Protein AF-X0WVF4-F1 (afdb_monomer)

Foldseek 3Di:
DQVLCVVLVHDQPFEKAKEKEWDPVVVVVCVVCVVVCCVNRVYPYYHYDDDDPPWRWDWDADPNIIMIMTIDTDDD

Solvent-accessible surface area (backbone atoms only — not comparable to full-atom values): 4427 Å² total; per-residue (Å²): 108,67,66,52,41,54,73,67,70,50,58,94,84,48,45,24,39,35,27,35,38,55,54,73,69,53,53,48,50,55,61,74,42,37,68,57,53,24,64,76,54,41,28,83,46,83,43,83,41,81,66,59,92,88,37,52,67,48,78,47,71,56,100,84,43,64,30,39,40,20,44,28,75,64,81,130

Organism: NCBI:txid412755

pLDDT: mean 90.44, std 5.13, range [57.47, 95.12]

Radius of gyration: 11.57 Å; Cα contacts (8 Å, |Δi|>4): 129; chains: 1; bounding box: 27×25×36 Å

Nearest PDB structures (foldseek):
  8c8v-assembly1_A  TM=8.410E-01  e=1.056E-04  Priestia megaterium NBRC 15308 = ATCC 14581
  8c8w-assembly1_A  TM=8.409E-01  e=1.814E-04  Priestia megaterium
  8c8u-assembly1_A  TM=7.653E-01  e=1.130E-04  Priestia megaterium
  8c9d-assembly1_A  TM=8.366E-01  e=3.567E-04  Priestia megaterium
  8wnd-assembly1_A  TM=7.934E-01  e=1.052E-03  Saccharomyces cerevisiae

Structure (mmCIF, N/CA/C/O backbone):
data_AF-X0WVF4-F1
#
_entry.id   AF-X0WVF4-F1
#
loop_
_atom_site.group_PDB
_atom_site.id
_atom_site.type_symbol
_atom_site.label_atom_id
_atom_site.label_alt_id
_atom_site.label_comp_id
_atom_site.label_asym_id
_atom_site.label_entity_id
_atom_site.label_seq_id
_atom_site.pdbx_PDB_ins_code
_atom_site.Cartn_x
_atom_site.Cartn_y
_atom_site.Cartn_z
_atom_site.occupancy
_atom_site.B_iso_or_equiv
_atom_site.auth_seq_id
_atom_site.auth_comp_id
_atom_site.auth_asym_id
_atom_site.auth_atom_id
_atom_site.pdbx_PDB_model_num
ATOM 1 N N . LEU A 1 1 ? 3.182 2.515 1.444 1.00 86.06 1 LEU A N 1
ATOM 2 C CA . LEU A 1 1 ? 3.226 2.122 0.011 1.00 86.06 1 LEU A CA 1
ATOM 3 C C . LEU A 1 1 ? 4.540 2.476 -0.692 1.00 86.06 1 LEU A C 1
ATOM 5 O O . LEU A 1 1 ? 5.157 1.563 -1.218 1.00 86.06 1 LEU A O 1
ATOM 9 N N . GLN A 1 2 ? 5.035 3.724 -0.669 1.00 85.44 2 GLN A N 1
ATOM 10 C CA . GLN A 1 2 ? 6.319 4.065 -1.327 1.00 85.44 2 GLN A CA 1
ATOM 11 C C . GLN A 1 2 ? 7.491 3.181 -0.890 1.00 85.44 2 GLN A C 1
ATOM 13 O O . GLN A 1 2 ? 8.244 2.668 -1.713 1.00 85.44 2 GLN A O 1
ATOM 18 N N . THR A 1 3 ? 7.607 2.939 0.415 1.00 89.50 3 THR A N 1
ATOM 19 C CA . THR A 1 3 ? 8.614 2.027 0.966 1.00 89.50 3 THR A CA 1
ATOM 20 C C . THR A 1 3 ? 8.443 0.598 0.450 1.00 89.50 3 THR A C 1
ATOM 22 O O . THR A 1 3 ? 9.437 -0.062 0.179 1.00 89.50 3 THR A O 1
ATOM 25 N N . MET A 1 4 ? 7.205 0.128 0.265 1.00 91.00 4 MET A N 1
ATOM 26 C CA . MET A 1 4 ? 6.939 -1.211 -0.272 1.00 91.00 4 MET A CA 1
ATOM 27 C C . MET A 1 4 ? 7.371 -1.324 -1.733 1.00 91.00 4 MET A C 1
ATOM 29 O O . MET A 1 4 ? 7.962 -2.331 -2.087 1.00 91.00 4 MET A O 1
ATOM 33 N N . ARG A 1 5 ? 7.157 -0.287 -2.556 1.00 90.12 5 ARG A N 1
ATOM 34 C CA . ARG A 1 5 ? 7.645 -0.255 -3.949 1.00 90.12 5 ARG A CA 1
ATOM 35 C C . ARG A 1 5 ? 9.166 -0.415 -4.003 1.00 90.12 5 ARG A C 1
ATOM 37 O O . ARG A 1 5 ? 9.666 -1.262 -4.732 1.00 90.12 5 ARG A O 1
ATOM 44 N N . LYS A 1 6 ? 9.888 0.322 -3.150 1.00 89.69 6 LYS A N 1
ATOM 45 C CA . LYS A 1 6 ? 11.350 0.194 -3.018 1.00 89.69 6 LYS A CA 1
ATOM 46 C C . LYS A 1 6 ? 11.773 -1.199 -2.540 1.00 89.69 6 LYS A C 1
ATOM 48 O O . LYS A 1 6 ? 12.720 -1.762 -3.071 1.00 89.69 6 LYS A O 1
ATOM 53 N N . GLN A 1 7 ? 11.072 -1.764 -1.555 1.00 91.31 7 GLN A N 1
ATOM 54 C CA . GLN A 1 7 ? 11.356 -3.109 -1.029 1.00 91.31 7 GLN A CA 1
ATOM 55 C C . GLN A 1 7 ? 11.059 -4.220 -2.043 1.00 91.31 7 GLN A C 1
ATOM 57 O O . GLN A 1 7 ? 11.767 -5.220 -2.062 1.00 91.31 7 GLN A O 1
ATOM 62 N N . ALA A 1 8 ? 10.056 -4.028 -2.898 1.00 89.31 8 ALA A N 1
ATOM 63 C CA . ALA A 1 8 ? 9.726 -4.926 -3.999 1.00 89.31 8 ALA A CA 1
ATOM 64 C C . ALA A 1 8 ? 10.709 -4.819 -5.184 1.00 89.31 8 ALA A C 1
ATOM 66 O O . ALA A 1 8 ? 10.572 -5.560 -6.153 1.00 89.31 8 ALA A O 1
ATOM 67 N N . GLY A 1 9 ? 11.687 -3.906 -5.120 1.00 90.12 9 GLY A N 1
ATOM 68 C CA . GLY A 1 9 ? 12.669 -3.684 -6.181 1.00 90.12 9 GLY A CA 1
ATOM 69 C C . GLY A 1 9 ? 12.106 -2.963 -7.407 1.00 90.12 9 GLY A C 1
ATOM 70 O O . GLY A 1 9 ? 12.654 -3.120 -8.493 1.00 90.12 9 GLY A O 1
ATOM 71 N N . PHE A 1 10 ? 11.006 -2.217 -7.261 1.00 89.69 10 PHE A N 1
ATOM 72 C CA . PHE A 1 10 ? 10.413 -1.446 -8.357 1.00 89.69 10 PHE A CA 1
ATOM 73 C C . PHE A 1 10 ? 11.114 -0.100 -8.527 1.00 89.69 10 PHE A C 1
ATOM 75 O O . PHE A 1 10 ? 11.522 0.529 -7.542 1.00 89.69 10 PHE A O 1
ATOM 82 N N . ASP A 1 11 ? 11.178 0.375 -9.768 1.00 87.56 11 ASP A N 1
ATOM 83 C CA . ASP A 1 11 ? 11.690 1.705 -10.069 1.00 87.56 11 ASP A CA 1
ATOM 84 C C . ASP A 1 11 ? 10.688 2.790 -9.658 1.00 87.56 11 ASP A C 1
ATOM 86 O O . ASP A 1 11 ? 9.473 2.586 -9.606 1.00 87.56 11 ASP A O 1
ATOM 90 N N . ILE A 1 12 ? 11.183 4.000 -9.378 1.00 83.06 12 ILE A N 1
ATOM 91 C CA . ILE A 1 12 ? 10.323 5.113 -8.939 1.00 83.06 12 ILE A CA 1
ATOM 92 C C . ILE A 1 12 ? 9.263 5.491 -9.984 1.00 83.06 12 ILE A C 1
ATOM 94 O O . ILE A 1 12 ? 8.184 5.953 -9.610 1.00 83.06 12 ILE A O 1
ATOM 98 N N . ALA A 1 13 ? 9.555 5.253 -11.265 1.00 87.31 13 ALA A N 1
ATOM 99 C CA . ALA A 1 13 ? 8.675 5.514 -12.399 1.00 87.31 13 ALA A CA 1
ATOM 100 C C . ALA A 1 13 ? 7.754 4.329 -12.752 1.00 87.31 13 ALA A C 1
ATOM 102 O O . ALA A 1 13 ? 6.888 4.478 -13.614 1.00 87.31 13 ALA A O 1
ATOM 103 N N . ASP A 1 14 ? 7.915 3.172 -12.099 1.00 90.62 14 ASP A N 1
ATOM 104 C CA . ASP A 1 14 ? 7.087 2.001 -12.382 1.00 90.62 14 ASP A CA 1
ATOM 105 C C . ASP A 1 14 ? 5.656 2.222 -11.899 1.00 90.62 14 ASP A C 1
ATOM 107 O O . ASP A 1 14 ? 5.414 2.543 -10.729 1.00 90.62 14 ASP A O 1
ATOM 111 N N . TYR A 1 15 ? 4.700 1.971 -12.791 1.00 92.44 15 TYR A N 1
ATOM 112 C CA . TYR A 1 15 ? 3.293 1.911 -12.426 1.00 92.44 15 TYR A CA 1
ATOM 113 C C . TYR A 1 15 ? 2.980 0.606 -11.698 1.00 92.44 15 TYR A C 1
ATOM 115 O O . TYR A 1 15 ? 3.474 -0.469 -12.054 1.00 92.44 15 TYR A O 1
ATOM 123 N N . VAL A 1 16 ? 2.115 0.697 -10.690 1.00 93.88 16 VAL A N 1
ATOM 124 C CA . VAL A 1 16 ? 1.731 -0.450 -9.862 1.00 93.88 16 VAL A CA 1
ATOM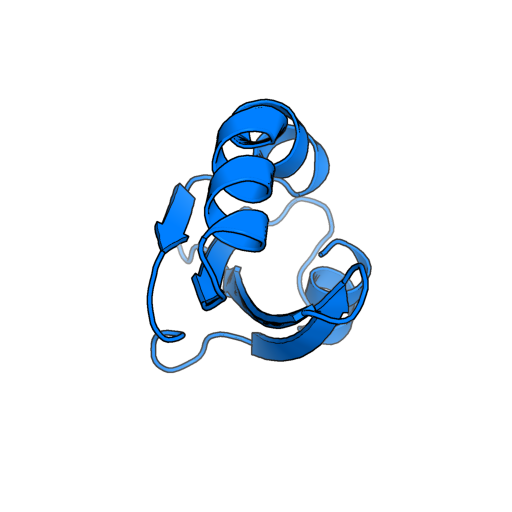 125 C C . VAL A 1 16 ? 0.220 -0.588 -9.728 1.00 93.88 16 VAL A C 1
ATOM 127 O O . VAL A 1 16 ? -0.540 0.371 -9.830 1.00 93.88 16 VAL A O 1
ATOM 130 N N . GLU A 1 17 ? -0.237 -1.785 -9.427 1.00 94.00 17 GLU A N 1
ATOM 131 C CA . GLU A 1 17 ? -1.563 -2.037 -8.881 1.00 94.00 17 GLU A CA 1
ATOM 132 C C . GLU A 1 17 ? -1.429 -2.209 -7.374 1.00 94.00 17 GLU A C 1
ATOM 134 O O . GLU A 1 17 ? -0.536 -2.923 -6.907 1.00 94.00 17 GLU A O 1
ATOM 139 N N . THR A 1 18 ? -2.300 -1.553 -6.614 1.00 94.69 18 THR A N 1
ATOM 140 C CA . THR A 1 18 ? -2.325 -1.693 -5.161 1.00 94.69 18 THR A CA 1
ATOM 141 C C . THR A 1 18 ? -3.547 -2.498 -4.758 1.00 94.69 18 THR A C 1
ATOM 143 O O . THR A 1 18 ? -4.675 -2.179 -5.133 1.00 94.69 18 THR A O 1
ATOM 146 N N . TYR A 1 19 ? -3.318 -3.518 -3.946 1.00 95.00 19 TYR A N 1
ATOM 147 C CA . TYR A 1 19 ? -4.355 -4.339 -3.348 1.00 95.00 19 TYR A CA 1
ATOM 148 C C . TYR A 1 19 ? -4.383 -4.071 -1.851 1.00 95.00 19 TYR A C 1
ATOM 150 O O . TYR A 1 19 ? -3.337 -3.853 -1.233 1.00 95.00 19 TYR A O 1
ATOM 158 N N . TYR A 1 20 ? -5.575 -4.053 -1.270 1.00 94.56 20 TYR A N 1
ATOM 159 C CA . TYR A 1 20 ? -5.735 -3.848 0.160 1.00 94.56 20 TYR A CA 1
ATOM 160 C C . TYR A 1 20 ? -6.819 -4.751 0.733 1.00 94.56 20 TYR A C 1
ATOM 162 O O . TYR A 1 20 ? -7.877 -4.952 0.138 1.00 94.56 20 TYR A O 1
ATOM 170 N N . GLN A 1 21 ? -6.566 -5.260 1.930 1.00 94.31 21 GLN A N 1
ATOM 171 C CA . GLN A 1 21 ? -7.508 -6.064 2.687 1.00 94.31 21 GLN A CA 1
ATOM 172 C C . GLN A 1 21 ? -7.496 -5.579 4.133 1.00 94.31 21 GLN A C 1
ATOM 174 O O . GLN A 1 21 ? -6.459 -5.591 4.785 1.00 94.31 21 GLN A O 1
ATOM 179 N N . GLY A 1 22 ? -8.648 -5.133 4.622 1.00 91.44 22 GLY A N 1
ATOM 180 C CA . GLY A 1 22 ? -8.820 -4.614 5.975 1.00 91.44 22 GLY A CA 1
ATOM 181 C C . GLY A 1 22 ? -10.296 -4.371 6.283 1.00 91.44 22 GLY A C 1
ATOM 182 O O . GLY A 1 22 ? -11.158 -4.557 5.415 1.00 91.44 22 GLY A O 1
ATOM 183 N N . GLY A 1 23 ? -10.573 -3.962 7.521 1.00 90.50 23 GLY A N 1
ATOM 184 C CA . GLY A 1 23 ? -11.922 -3.637 7.989 1.00 90.50 23 GLY A CA 1
ATOM 185 C C . GLY A 1 23 ? -12.538 -2.404 7.314 1.00 90.50 23 GLY A C 1
ATOM 186 O O . GLY A 1 23 ? -11.943 -1.766 6.442 1.00 90.50 23 GLY A O 1
ATOM 187 N N . ASP A 1 24 ? -13.753 -2.048 7.725 1.00 90.38 24 ASP A N 1
ATOM 188 C CA . ASP A 1 24 ? -14.524 -0.951 7.119 1.00 90.38 24 ASP A CA 1
ATOM 189 C C . ASP A 1 24 ? -13.852 0.422 7.256 1.00 90.38 24 ASP A C 1
ATOM 191 O O . ASP A 1 24 ? -13.979 1.269 6.365 1.00 90.38 24 ASP A O 1
ATOM 195 N N . SER A 1 25 ? -13.106 0.633 8.343 1.00 89.44 25 SER A N 1
ATOM 196 C CA . SER A 1 25 ? -12.272 1.817 8.582 1.00 89.44 25 SER A CA 1
ATOM 197 C C . SER A 1 25 ? -11.245 1.997 7.463 1.00 89.44 25 SER A C 1
ATOM 199 O O . SER A 1 25 ? -11.234 3.020 6.777 1.00 89.44 25 SER A O 1
ATOM 201 N N . ILE A 1 26 ? -10.458 0.955 7.202 1.00 90.88 26 ILE A N 1
ATOM 202 C CA . ILE A 1 26 ? -9.448 0.911 6.144 1.00 90.88 26 ILE A CA 1
ATOM 203 C C . ILE A 1 26 ? -10.089 1.130 4.781 1.00 90.88 26 ILE A C 1
ATOM 205 O O . ILE A 1 26 ? -9.598 1.929 3.987 1.00 90.88 26 ILE A O 1
ATOM 209 N N . GLN A 1 27 ? -11.207 0.462 4.500 1.00 90.81 27 GLN A N 1
ATOM 210 C CA . GLN A 1 27 ? -11.900 0.645 3.229 1.00 90.81 27 GLN A CA 1
ATOM 211 C C . GLN A 1 27 ? -12.373 2.089 3.027 1.00 90.81 27 GLN A C 1
ATOM 213 O O . GLN A 1 27 ? -12.303 2.607 1.912 1.00 90.81 27 GLN A 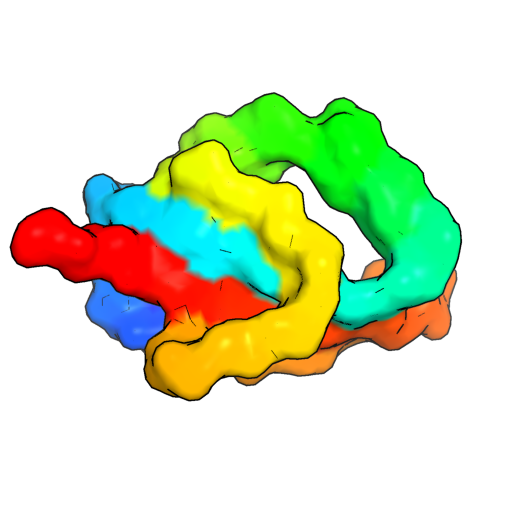O 1
ATOM 218 N N . ARG A 1 28 ? -12.860 2.754 4.083 1.00 91.38 28 ARG A N 1
ATOM 219 C CA . ARG A 1 28 ? -13.252 4.167 4.021 1.00 91.38 28 ARG A CA 1
ATOM 220 C C . ARG A 1 28 ? -12.049 5.047 3.694 1.00 91.38 28 ARG A C 1
ATOM 222 O O . ARG A 1 28 ? -12.135 5.804 2.734 1.00 91.38 28 ARG A O 1
ATOM 229 N N . VAL A 1 29 ? -10.934 4.876 4.404 1.00 90.50 29 VAL A N 1
ATOM 230 C CA . VAL A 1 29 ? -9.689 5.630 4.17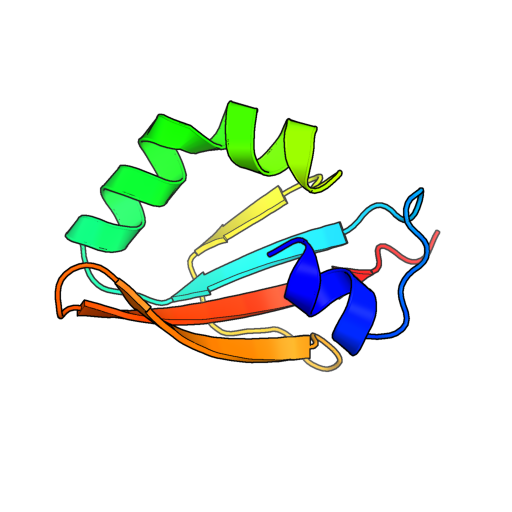0 1.00 90.50 29 VAL A CA 1
ATOM 231 C C . VAL A 1 29 ? -9.168 5.408 2.748 1.00 90.50 29 VAL A C 1
ATOM 233 O O . VAL A 1 29 ? -8.879 6.364 2.033 1.00 90.50 29 VAL A O 1
ATOM 236 N N . MET A 1 30 ? -9.109 4.156 2.287 1.00 90.50 30 MET A N 1
ATOM 237 C CA . MET A 1 30 ? -8.626 3.828 0.941 1.00 90.50 30 MET A CA 1
ATOM 238 C C . MET A 1 30 ? -9.499 4.438 -0.160 1.00 90.50 30 MET A C 1
ATOM 240 O O . MET A 1 30 ? -8.973 4.798 -1.211 1.00 90.50 30 MET A O 1
ATOM 244 N N . ARG A 1 31 ? -10.813 4.574 0.066 1.00 91.25 31 ARG A N 1
ATOM 245 C CA . ARG A 1 31 ? -11.733 5.252 -0.862 1.00 91.25 31 ARG A CA 1
ATOM 246 C C . ARG A 1 31 ? -11.605 6.772 -0.803 1.00 91.25 31 ARG A C 1
ATOM 248 O O . ARG A 1 31 ? -11.547 7.405 -1.852 1.00 91.25 31 ARG A O 1
ATOM 255 N N . GLU A 1 32 ? -11.548 7.343 0.395 1.00 94.25 32 GLU A N 1
ATOM 256 C CA . GLU A 1 32 ? -11.462 8.790 0.618 1.00 94.25 32 GLU A CA 1
ATOM 257 C C . GLU A 1 32 ? -10.166 9.377 0.048 1.00 94.25 32 GLU A C 1
ATOM 259 O O . GLU A 1 32 ? -10.188 10.383 -0.657 1.00 94.25 32 GLU A O 1
ATOM 264 N N . PHE A 1 33 ? -9.044 8.686 0.254 1.00 92.31 33 PHE A N 1
ATOM 265 C CA . PHE A 1 33 ? -7.728 9.107 -0.226 1.00 92.31 33 PHE A CA 1
ATOM 266 C C . PHE A 1 33 ? -7.317 8.425 -1.536 1.00 92.31 33 PHE A C 1
ATOM 268 O O . PHE A 1 33 ? -6.147 8.479 -1.916 1.00 92.31 33 PHE A O 1
ATOM 275 N N . ALA A 1 34 ? -8.251 7.789 -2.254 1.00 91.50 34 ALA A N 1
ATOM 276 C CA . ALA A 1 34 ? -7.940 6.965 -3.421 1.00 91.50 34 ALA A CA 1
ATOM 277 C C . ALA A 1 34 ? -7.125 7.712 -4.488 1.00 91.50 34 ALA A C 1
ATOM 279 O O . ALA A 1 34 ? -6.132 7.192 -4.994 1.00 91.50 34 ALA A O 1
ATOM 280 N N . SER A 1 35 ? -7.535 8.934 -4.831 1.00 91.94 35 SER A N 1
ATOM 281 C CA . SER A 1 35 ? -6.861 9.767 -5.834 1.00 91.94 35 SER A CA 1
ATOM 282 C C . SER A 1 35 ? -5.438 10.128 -5.410 1.00 91.94 35 SER A C 1
ATOM 284 O O . SER A 1 35 ? -4.501 9.958 -6.189 1.00 91.94 35 SER A O 1
ATOM 286 N N . TYR A 1 36 ? -5.276 10.556 -4.160 1.00 92.31 36 TYR A N 1
ATOM 287 C CA . TYR A 1 36 ? -3.990 10.923 -3.581 1.00 92.31 36 TYR A CA 1
ATOM 288 C C . TYR A 1 36 ? -3.032 9.728 -3.520 1.00 92.31 36 TYR A C 1
ATOM 290 O O . TYR A 1 36 ? -1.905 9.809 -4.005 1.00 92.31 36 TYR A O 1
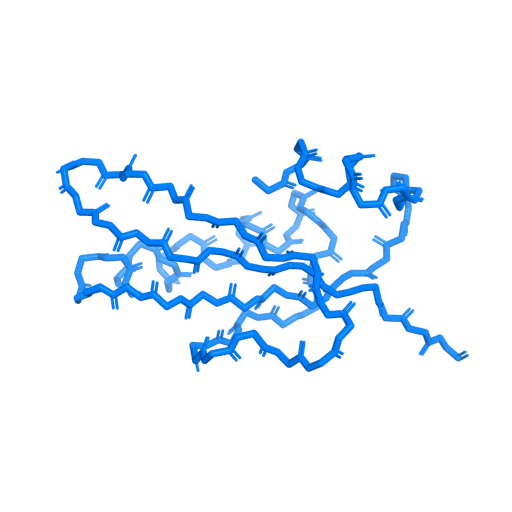ATOM 298 N N . ILE A 1 37 ? -3.500 8.583 -3.012 1.00 91.19 37 ILE A N 1
ATOM 299 C CA . ILE A 1 37 ? -2.703 7.353 -2.933 1.00 91.19 37 ILE A CA 1
ATOM 300 C C . ILE A 1 37 ? -2.225 6.943 -4.327 1.00 91.19 37 ILE A C 1
ATOM 302 O O . ILE A 1 37 ? -1.042 6.643 -4.499 1.00 91.19 37 ILE A O 1
ATOM 306 N N . LYS A 1 38 ? -3.116 6.951 -5.327 1.00 92.12 38 LYS A N 1
ATOM 307 C CA . LYS A 1 38 ? -2.766 6.615 -6.713 1.00 92.12 38 LYS A CA 1
ATOM 308 C C . LYS A 1 38 ? -1.714 7.557 -7.288 1.00 92.12 38 LYS A C 1
ATOM 310 O O . LYS A 1 38 ? -0.749 7.076 -7.874 1.00 92.12 38 LYS A O 1
ATOM 315 N N . GLN A 1 39 ? -1.882 8.865 -7.103 1.00 91.38 39 GLN A N 1
ATOM 316 C CA . GLN A 1 39 ? -0.959 9.866 -7.632 1.00 91.38 39 GLN A CA 1
ATOM 317 C C . GLN A 1 39 ? 0.432 9.731 -7.014 1.00 91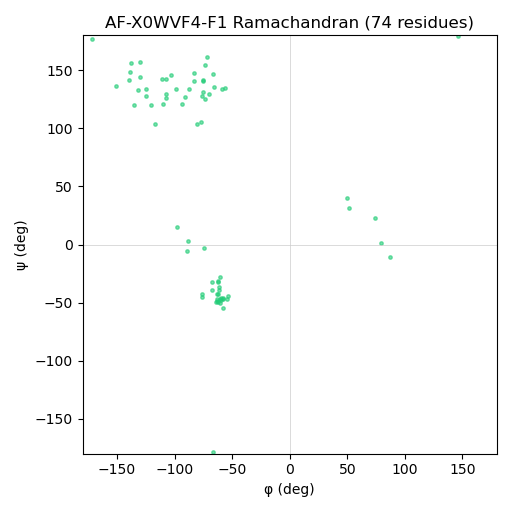.38 39 GLN A C 1
ATOM 319 O O . GLN A 1 39 ? 1.416 9.647 -7.744 1.00 91.38 39 GLN A O 1
ATOM 324 N N . GLU A 1 40 ? 0.510 9.643 -5.688 1.00 89.94 40 GLU A N 1
ATOM 325 C CA . GLU A 1 40 ? 1.783 9.499 -4.987 1.00 89.94 40 GLU A CA 1
ATOM 326 C C . GLU A 1 40 ? 2.489 8.212 -5.421 1.00 89.94 40 GLU A C 1
ATOM 328 O O . GLU A 1 40 ? 3.658 8.214 -5.802 1.00 89.94 40 GLU A O 1
ATOM 333 N N . THR A 1 41 ? 1.779 7.085 -5.398 1.00 89.62 41 THR A N 1
ATOM 334 C CA . THR A 1 41 ? 2.385 5.756 -5.578 1.00 89.62 41 THR A CA 1
ATOM 335 C C . THR A 1 41 ? 2.481 5.296 -7.031 1.00 89.62 41 THR A C 1
ATOM 337 O O . THR A 1 41 ? 2.928 4.174 -7.263 1.00 89.62 41 THR A O 1
ATOM 340 N N . LEU A 1 42 ? 2.087 6.139 -7.993 1.00 92.00 42 LEU A N 1
ATOM 341 C CA . LEU A 1 42 ? 1.893 5.776 -9.404 1.00 92.00 42 LEU A CA 1
ATOM 342 C C . LEU A 1 42 ? 1.024 4.521 -9.564 1.00 92.00 42 LEU A C 1
ATOM 344 O O . LEU A 1 42 ? 1.293 3.645 -10.391 1.00 92.00 42 LEU A O 1
ATOM 348 N N . SER A 1 43 ? -0.019 4.410 -8.739 1.00 92.75 43 SER A N 1
ATOM 349 C CA . SER A 1 43 ? -0.887 3.243 -8.758 1.00 92.75 43 SER A CA 1
ATOM 350 C C . SER A 1 43 ? -2.061 3.433 -9.716 1.00 92.75 43 SER A C 1
ATOM 352 O O . SER A 1 43 ? -2.790 4.418 -9.626 1.00 92.75 43 SER A O 1
ATOM 354 N N . GLN A 1 44 ? -2.271 2.492 -10.637 1.00 92.88 44 GLN A N 1
ATOM 355 C CA . GLN A 1 44 ? -3.375 2.574 -11.602 1.00 92.88 44 GLN A CA 1
ATOM 356 C C . GLN A 1 44 ? -4.716 2.217 -10.942 1.00 92.88 44 GLN A C 1
ATOM 358 O O . GLN A 1 44 ? -5.735 2.903 -11.107 1.00 92.88 44 GLN A O 1
ATOM 363 N N . THR A 1 45 ? -4.709 1.167 -10.123 1.00 92.56 45 THR A N 1
ATOM 364 C CA . THR A 1 45 ? -5.893 0.593 -9.480 1.00 92.56 45 THR A CA 1
ATOM 365 C C . THR A 1 45 ? -5.664 0.421 -7.981 1.00 92.56 45 THR A C 1
ATOM 367 O O . THR A 1 45 ? -4.555 0.133 -7.536 1.00 92.56 45 THR A O 1
ATOM 370 N N . LEU A 1 46 ? -6.731 0.644 -7.206 1.00 94.19 46 LEU A N 1
ATOM 371 C CA . LEU A 1 46 ? -6.799 0.294 -5.788 1.00 94.19 46 LEU A CA 1
ATOM 372 C C . LEU A 1 46 ? -7.909 -0.742 -5.646 1.00 94.19 46 LEU A C 1
ATOM 374 O O . LEU A 1 46 ? -9.087 -0.389 -5.715 1.00 94.19 46 LEU A O 1
ATOM 378 N N . THR A 1 47 ? -7.537 -2.002 -5.479 1.00 94.19 47 THR A N 1
ATOM 379 C CA . THR A 1 47 ? -8.489 -3.112 -5.446 1.00 94.19 47 THR A CA 1
ATOM 380 C C . THR A 1 47 ? -8.610 -3.639 -4.027 1.00 94.19 47 THR A C 1
ATOM 382 O O . THR A 1 47 ? -7.613 -3.990 -3.397 1.00 94.19 47 THR A O 1
ATOM 385 N N . GLN A 1 48 ? -9.839 -3.707 -3.521 1.00 94.12 48 GLN A N 1
ATOM 386 C CA . GLN A 1 48 ? -10.106 -4.398 -2.269 1.00 94.12 48 GLN A CA 1
ATOM 387 C C . GLN A 1 48 ? -10.085 -5.906 -2.516 1.00 94.12 48 GLN A C 1
ATOM 389 O O . GLN A 1 48 ? -10.799 -6.397 -3.389 1.00 94.12 48 GLN A O 1
ATOM 394 N N . GLY A 1 49 ? -9.302 -6.638 -1.733 1.00 91.94 49 GLY A N 1
ATOM 395 C CA . GLY A 1 49 ? -9.228 -8.089 -1.816 1.00 91.94 49 GLY A CA 1
ATOM 396 C C . GLY A 1 49 ? -7.843 -8.625 -1.501 1.00 91.94 49 GLY A C 1
ATOM 397 O O . GLY A 1 49 ? -6.908 -7.875 -1.212 1.00 91.94 49 GLY A O 1
ATOM 398 N N . SER A 1 50 ? -7.730 -9.948 -1.551 1.00 88.88 50 SER A N 1
ATOM 399 C CA . SER A 1 50 ? -6.468 -10.623 -1.287 1.00 88.88 50 SER A CA 1
ATOM 400 C C . SER A 1 50 ? -5.427 -10.313 -2.372 1.00 88.88 50 SER A C 1
ATOM 402 O O . SER A 1 50 ? -5.791 -10.128 -3.538 1.00 88.88 50 SER A O 1
ATOM 404 N N . PRO A 1 51 ? -4.133 -10.249 -2.009 1.00 89.81 51 PRO A N 1
ATOM 405 C CA . PRO A 1 51 ? -3.061 -10.008 -2.966 1.00 89.81 51 PRO A CA 1
ATOM 406 C C . PRO A 1 51 ? -3.042 -11.094 -4.052 1.00 89.81 51 PRO A C 1
ATOM 408 O O . PRO A 1 51 ? -3.108 -12.274 -3.706 1.00 89.81 51 PRO A O 1
ATOM 411 N N . PRO A 1 52 ? -2.926 -10.742 -5.343 1.00 89.69 52 PRO A N 1
ATOM 412 C CA . PRO A 1 52 ? -2.741 -11.737 -6.391 1.00 89.69 52 PRO A CA 1
ATOM 413 C C . PRO A 1 52 ? -1.332 -12.341 -6.334 1.00 89.69 52 PRO A C 1
ATOM 415 O O . PRO A 1 52 ? -0.397 -11.729 -5.807 1.00 89.69 52 PRO A O 1
ATOM 418 N N . ASP A 1 53 ? -1.157 -13.503 -6.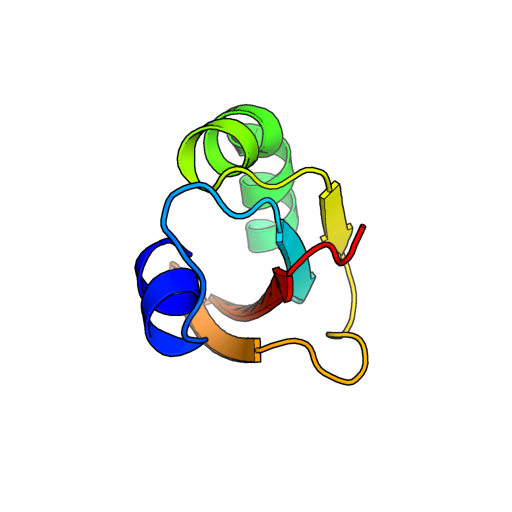962 1.00 87.56 53 ASP A N 1
ATOM 419 C CA . ASP A 1 53 ? 0.150 -14.152 -7.061 1.00 87.56 53 ASP A CA 1
ATOM 420 C C . ASP A 1 53 ? 1.199 -13.229 -7.702 1.00 87.56 53 ASP A C 1
ATOM 422 O O . ASP A 1 53 ? 0.954 -12.540 -8.704 1.00 87.56 53 ASP A O 1
ATOM 426 N N . GLY A 1 54 ? 2.382 -13.200 -7.084 1.00 85.81 54 GLY A N 1
ATOM 427 C CA . GLY A 1 54 ? 3.496 -12.336 -7.476 1.00 85.81 54 GLY A CA 1
ATOM 428 C C . GLY A 1 54 ? 3.390 -10.881 -7.001 1.00 85.81 54 GLY A C 1
ATOM 429 O O . GLY A 1 54 ? 4.286 -10.092 -7.297 1.00 85.81 54 GLY A O 1
ATOM 430 N N . ALA A 1 55 ? 2.339 -10.500 -6.266 1.00 93.44 55 ALA A N 1
ATOM 431 C CA . ALA A 1 55 ? 2.300 -9.208 -5.586 1.00 93.44 55 ALA A CA 1
ATOM 432 C C . ALA A 1 55 ? 3.183 -9.215 -4.330 1.00 93.44 55 ALA A C 1
ATOM 434 O O . ALA A 1 55 ? 3.205 -10.174 -3.558 1.00 93.44 55 ALA A O 1
ATOM 435 N N . PHE A 1 56 ? 3.874 -8.105 -4.083 1.00 94.31 56 PHE A N 1
ATOM 436 C CA . PHE A 1 56 ? 4.597 -7.892 -2.837 1.00 94.31 56 PHE A CA 1
ATOM 437 C C . PHE A 1 56 ? 3.612 -7.436 -1.757 1.00 94.31 56 PHE A C 1
ATOM 439 O O . PHE A 1 56 ? 3.173 -6.283 -1.768 1.00 94.31 56 PHE A O 1
ATOM 446 N N . ALA A 1 57 ? 3.252 -8.343 -0.848 1.00 94.94 57 ALA A N 1
ATOM 447 C CA . ALA A 1 57 ? 2.287 -8.108 0.223 1.00 94.94 57 ALA A CA 1
ATOM 448 C C . ALA A 1 57 ? 2.959 -7.892 1.585 1.00 94.94 57 ALA A C 1
ATOM 450 O O . ALA A 1 57 ? 3.989 -8.493 1.893 1.00 94.94 57 ALA A O 1
ATOM 451 N N . LYS A 1 58 ? 2.358 -7.041 2.418 1.00 94.56 58 LYS A N 1
ATOM 452 C CA . LYS A 1 58 ? 2.810 -6.766 3.779 1.00 94.56 58 LYS A CA 1
ATOM 453 C C . LYS A 1 58 ? 1.644 -6.366 4.677 1.00 94.56 58 LYS A C 1
ATOM 455 O O . LYS A 1 58 ? 0.810 -5.547 4.292 1.00 94.56 58 LYS A O 1
ATOM 460 N N . SER A 1 59 ? 1.625 -6.921 5.883 1.00 92.94 59 SER A N 1
ATOM 461 C CA . SER A 1 59 ? 0.678 -6.531 6.926 1.00 92.94 59 SER A CA 1
ATOM 462 C C . SER A 1 59 ? 1.174 -5.293 7.669 1.00 92.94 59 SER A C 1
ATOM 464 O O . SER A 1 59 ? 2.366 -5.148 7.952 1.00 92.94 59 SER A O 1
ATOM 466 N N . HIS A 1 60 ? 0.242 -4.406 7.979 1.00 90.69 60 HIS A N 1
ATOM 467 C CA . HIS A 1 60 ? 0.442 -3.170 8.711 1.00 90.69 60 HIS A CA 1
ATOM 468 C C . HIS A 1 60 ? -0.692 -2.987 9.717 1.00 90.69 60 HIS A C 1
ATOM 470 O O . HIS A 1 60 ? -1.793 -3.494 9.521 1.00 90.69 60 HIS A O 1
ATOM 476 N N . THR A 1 61 ? -0.428 -2.219 10.765 1.00 89.25 61 THR A N 1
ATOM 477 C CA . THR A 1 61 ? -1.450 -1.774 11.711 1.00 89.25 61 THR A CA 1
ATOM 478 C C . THR A 1 61 ? -1.641 -0.275 11.513 1.00 89.25 61 THR A C 1
ATOM 480 O O . THR A 1 61 ? -0.670 0.477 11.614 1.00 89.25 61 THR A O 1
ATOM 483 N N . ILE A 1 62 ? -2.859 0.154 11.186 1.00 84.69 62 ILE A N 1
ATOM 484 C CA . ILE A 1 62 ? -3.234 1.564 11.020 1.00 84.69 62 ILE A CA 1
ATOM 485 C C . ILE A 1 62 ? -4.343 1.849 12.023 1.00 84.69 62 ILE A C 1
ATOM 487 O O . ILE A 1 62 ? -5.366 1.181 11.996 1.00 84.69 62 ILE A O 1
ATOM 491 N N . ASP A 1 63 ? -4.120 2.797 12.933 1.00 83.00 63 ASP A N 1
ATOM 492 C CA . ASP A 1 63 ? -5.076 3.161 13.992 1.00 83.00 63 ASP A CA 1
ATOM 493 C C . ASP A 1 63 ? -5.592 1.968 14.824 1.00 83.00 63 ASP A C 1
ATOM 495 O O . ASP A 1 63 ? -6.708 1.969 15.331 1.00 83.00 63 ASP A O 1
ATOM 499 N N . GLY A 1 64 ? -4.752 0.939 14.990 1.00 86.69 64 GLY A 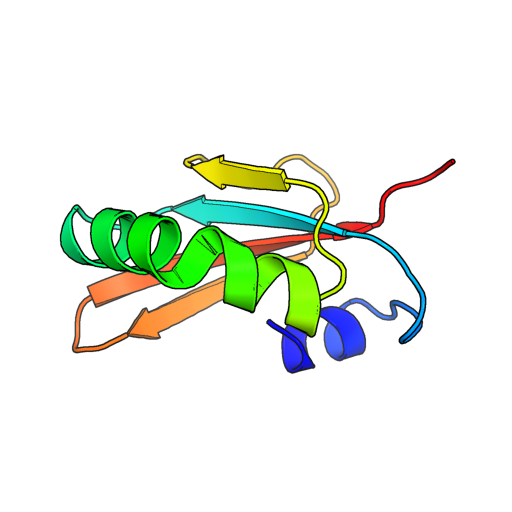N 1
ATOM 500 C CA . GLY A 1 64 ? -5.093 -0.294 15.709 1.00 86.69 64 GLY A CA 1
ATOM 501 C C . GLY A 1 64 ? -5.767 -1.369 14.851 1.00 86.69 64 GLY A C 1
ATOM 502 O O . GLY A 1 64 ? -5.836 -2.514 15.288 1.00 86.69 64 GLY A O 1
ATOM 503 N N . ASP A 1 65 ? -6.177 -1.043 13.624 1.00 88.12 65 ASP A N 1
ATOM 504 C CA . ASP A 1 65 ? -6.742 -1.994 12.671 1.00 88.12 65 ASP A CA 1
ATOM 505 C C . ASP A 1 65 ? -5.649 -2.665 11.835 1.00 88.12 65 ASP A C 1
ATOM 507 O O . ASP A 1 65 ? -4.750 -2.013 11.290 1.00 88.12 65 ASP A O 1
ATOM 511 N N . GLU A 1 66 ? -5.740 -3.986 11.690 1.00 91.50 66 GLU A N 1
ATOM 512 C CA . GLU A 1 66 ? -4.872 -4.725 10.778 1.00 91.50 66 GLU A CA 1
ATOM 513 C C . GLU A 1 66 ? -5.304 -4.529 9.322 1.00 91.50 66 GLU A C 1
ATOM 515 O O . GLU A 1 66 ? -6.466 -4.704 8.941 1.00 91.50 66 GLU A O 1
ATOM 520 N N . VAL A 1 67 ? -4.326 -4.202 8.485 1.00 93.19 67 VAL A N 1
ATOM 521 C CA . VAL A 1 67 ? -4.476 -4.098 7.040 1.00 93.19 67 VAL A CA 1
ATOM 522 C C . VAL A 1 67 ? -3.351 -4.842 6.345 1.00 93.19 67 VAL A C 1
ATOM 524 O O . VAL A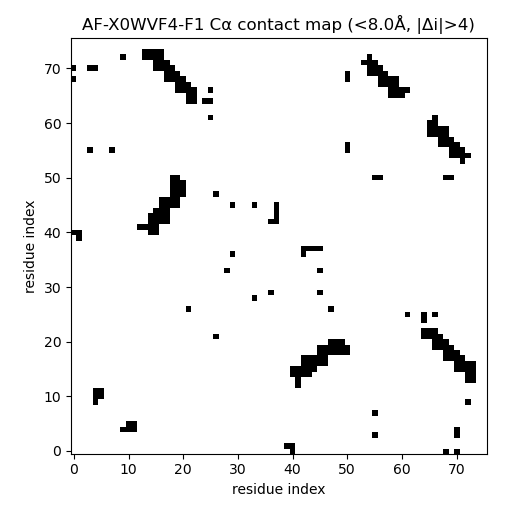 1 67 ? -2.171 -4.658 6.634 1.00 93.19 67 VAL A O 1
ATOM 527 N N . VAL A 1 68 ? -3.710 -5.653 5.361 1.00 94.75 68 VAL A N 1
ATOM 528 C CA . VAL A 1 68 ? -2.764 -6.199 4.394 1.00 94.75 68 VAL A CA 1
ATOM 529 C C . VAL A 1 68 ? -2.757 -5.277 3.189 1.00 94.75 68 VAL A C 1
ATOM 531 O O . VAL A 1 68 ? -3.787 -5.056 2.557 1.00 94.75 68 VAL A O 1
ATOM 534 N N . LEU A 1 69 ? -1.589 -4.732 2.870 1.00 94.81 69 LEU A N 1
ATOM 535 C CA . LEU A 1 69 ? -1.355 -3.980 1.646 1.00 94.81 69 LEU A CA 1
ATOM 536 C C . LEU A 1 69 ? -0.504 -4.831 0.717 1.00 94.81 69 LEU A C 1
ATOM 538 O O . LEU A 1 69 ? 0.428 -5.496 1.164 1.00 94.81 69 LEU A O 1
ATOM 542 N N . ALA A 1 70 ? -0.764 -4.769 -0.580 1.00 95.12 70 ALA A N 1
ATOM 543 C CA . ALA A 1 70 ? 0.106 -5.374 -1.568 1.00 95.12 70 ALA A CA 1
ATOM 544 C C . ALA A 1 70 ? 0.283 -4.489 -2.790 1.00 95.12 70 ALA A C 1
ATOM 546 O O . ALA A 1 70 ? -0.613 -3.738 -3.165 1.00 95.12 70 ALA A O 1
ATOM 547 N N . VAL A 1 71 ? 1.458 -4.584 -3.403 1.00 94.44 71 VAL A N 1
ATOM 548 C CA . VAL A 1 71 ? 1.795 -3.870 -4.633 1.00 94.44 71 VAL A CA 1
ATOM 549 C C . VAL A 1 71 ? 2.260 -4.856 -5.691 1.00 94.44 71 VAL A C 1
ATOM 551 O O . VAL A 1 71 ? 3.084 -5.731 -5.426 1.00 94.44 71 VAL A O 1
ATOM 554 N N . LYS A 1 72 ? 1.746 -4.705 -6.906 1.00 93.94 72 LYS A N 1
ATOM 555 C CA . LYS A 1 72 ? 2.150 -5.491 -8.071 1.00 93.94 72 LYS A CA 1
ATOM 556 C C . LYS A 1 72 ? 2.582 -4.540 -9.173 1.00 93.94 72 LYS A C 1
ATOM 558 O O . LYS A 1 72 ? 1.841 -3.623 -9.507 1.00 93.94 72 LYS A O 1
ATOM 563 N N . ARG A 1 73 ? 3.772 -4.736 -9.739 1.00 92.88 73 ARG A N 1
ATOM 564 C CA . ARG A 1 73 ? 4.200 -3.947 -10.899 1.00 92.88 73 ARG A CA 1
ATOM 565 C C . ARG A 1 73 ? 3.314 -4.277 -12.096 1.00 92.88 73 ARG A C 1
ATOM 567 O O . ARG A 1 73 ? 3.056 -5.449 -12.367 1.00 92.88 73 ARG A O 1
ATOM 574 N N . VAL A 1 74 ? 2.882 -3.249 -12.816 1.00 89.62 74 VAL A N 1
ATOM 575 C CA . VAL A 1 74 ? 2.183 -3.421 -14.089 1.00 89.62 74 VAL A CA 1
ATOM 576 C C . VAL A 1 74 ? 3.230 -3.755 -15.147 1.00 89.62 74 VAL A C 1
ATOM 578 O O . VAL A 1 74 ? 4.003 -2.893 -15.561 1.00 89.62 74 VAL A O 1
ATOM 581 N N . SER A 1 75 ? 3.292 -5.020 -15.556 1.00 73.56 75 SER A N 1
ATOM 582 C CA . SER A 1 75 ? 4.064 -5.435 -16.729 1.00 73.56 75 SER A CA 1
ATOM 583 C C . SER A 1 75 ? 3.313 -4.976 -17.974 1.00 73.56 75 SER A C 1
ATOM 585 O O . SER A 1 75 ? 2.130 -5.287 -18.117 1.00 73.56 75 SER A O 1
ATOM 587 N N . ARG A 1 76 ? 3.980 -4.224 -18.846 1.00 57.47 76 ARG A N 1
ATOM 588 C CA . ARG A 1 76 ? 3.457 -3.898 -20.173 1.00 57.47 76 ARG A CA 1
ATOM 589 C C . ARG A 1 76 ? 3.761 -5.016 -21.162 1.00 57.47 76 ARG A C 1
ATOM 591 O O . ARG A 1 76 ? 4.808 -5.675 -20.972 1.00 57.47 76 ARG A O 1
#

Mean predicted aligned error: 3.44 Å

Secondary structure (DSSP, 8-state):
-HHHHHHTT--TT--EEEEEEE-HHHHHHHHHTHHHHHHHHTEEEEEESSPPTT-EEEEEEETTEEEEEEEEE---

Sequence (76 aa):
LQTMRKQAGFDIADYVETYYQGGDSIQRVMREFASYIKQETLSQTLTQGSPPD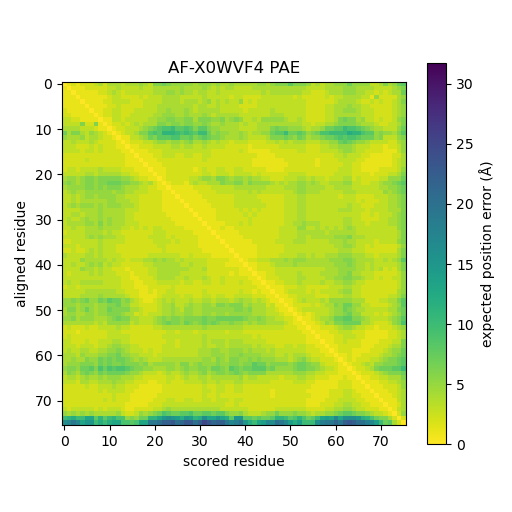GAFAKSHTIDGDEVVLAVKRVSR